Protein AF-A0A852DRD6-F1 (afdb_monomer)

InterPro domains:
  IPR014808 DNA replication factor Dna2, N-terminal [PF08696] (41-113)
  IPR051827 CRISPR-associated exonuclease Cas4 [PTHR36531] (6-113)

Secondary structure (DSSP, 8-state):
-----B-STT-BEEEEEEEEE--TTSPPEEEEE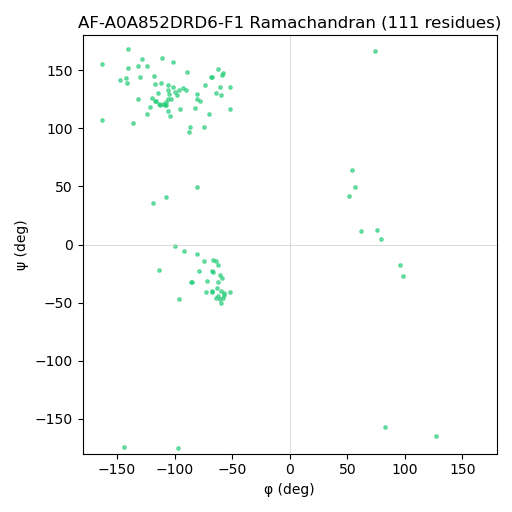EE-STTS-SEEEEEE-TTGGGS---TT-EEEEES-EETTEEEE-SSS-EEEESTT----HHHHHHHTT-HHHHHHHHHT-

Organism: Passerina amoena (NCBI:txid142471)

pLDDT: mean 92.86, std 6.72, range [51.66, 98.19]

Radius of gyration: 15.44 Å; Cα contacts (8 Å, |Δi|>4): 209; chains: 1; bounding box: 46×29×35 Å

Nearest PDB structures (foldseek):
  5ean-assembly1_A  TM=9.504E-01  e=5.747E-11  Mus musculus
  5eaw-assembly2_B  TM=9.354E-01  e=6.487E-11  Mus musculus
  5eax-assembly2_B  TM=9.354E-01  e=9.327E-11  Mus musculus
  7msz-assembly1_l  TM=5.596E-01  e=1.309E-01  Mycobacterium tuberculosis H37Rv
  2fxq-assembly1_A-2  TM=5.867E-01  e=1.663E+00  Thermus aquaticus

Sequence (113 aa):
PDAILRNGLNNRYRVLEVSVIQRNGSDPEKHLAITASPSLEDTELCILRNGWESVPVVPGDIVHLEGECSSGTWVINAQSGYLVLYPDLLLSGTTISSSIRCMRRAVLSERFR

Solvent-accessible surface area (backbone atoms only — not comparable to full-atom values): 6550 Å² total; per-residue (Å²): 132,87,76,78,51,28,70,70,97,77,29,24,27,37,29,68,41,75,46,76,50,67,54,96,96,50,77,56,31,26,40,31,38,28,22,34,45,92,84,62,75,58,71,31,41,38,39,22,23,75,70,50,43,71,58,92,78,53,62,71,40,46,33,26,74,48,71,72,69,57,95,56,34,35,62,30,39,82,88,41,45,45,81,37,77,44,71,87,66,85,75,56,70,66,49,56,62,50,24,78,87,35,55,69,56,27,56,50,53,68,75,70,106

Mean predicted aligned error: 4.32 Å

Structure (mmCIF, N/CA/C/O backbone):
data_AF-A0A852DRD6-F1
#
_entry.id   AF-A0A852DRD6-F1
#
loop_
_atom_site.group_PDB
_atom_site.id
_atom_site.type_symbol
_atom_site.label_atom_id
_atom_site.label_alt_id
_atom_site.label_comp_id
_atom_site.label_asym_id
_atom_site.label_entity_id
_atom_site.label_seq_id
_atom_site.pdbx_PDB_ins_code
_atom_site.Cartn_x
_atom_site.Cartn_y
_atom_site.Cartn_z
_atom_site.occupancy
_atom_site.B_iso_or_equiv
_atom_site.auth_seq_id
_atom_site.auth_comp_id
_atom_site.auth_asym_id
_atom_site.auth_atom_id
_atom_site.pdbx_PDB_model_num
ATOM 1 N N . PRO A 1 1 ? 9.144 -13.405 7.304 1.00 51.66 1 PRO A N 1
ATOM 2 C CA . PRO A 1 1 ? 9.347 -12.769 8.626 1.00 51.66 1 PRO A CA 1
ATOM 3 C C . PRO A 1 1 ? 8.055 -12.071 9.044 1.00 51.66 1 PRO A C 1
ATOM 5 O O . PRO A 1 1 ? 7.543 -11.278 8.261 1.00 51.66 1 PRO A O 1
ATOM 8 N N . ASP A 1 2 ? 7.506 -12.413 10.208 1.00 67.06 2 ASP A N 1
ATOM 9 C CA . ASP A 1 2 ? 6.262 -11.802 10.680 1.00 67.06 2 ASP A CA 1
ATOM 10 C C . ASP A 1 2 ? 6.527 -10.342 11.054 1.00 67.06 2 ASP A C 1
ATOM 12 O O . ASP A 1 2 ? 7.291 -10.045 11.975 1.00 67.06 2 ASP A O 1
ATOM 16 N N . ALA A 1 3 ? 5.951 -9.418 10.283 1.00 71.88 3 ALA A N 1
ATOM 17 C CA . ALA A 1 3 ? 6.031 -7.998 10.584 1.00 71.88 3 ALA A CA 1
ATOM 18 C C . ALA A 1 3 ? 5.306 -7.730 11.910 1.00 71.88 3 ALA A C 1
ATOM 20 O O . ALA A 1 3 ? 4.171 -8.165 12.107 1.00 71.88 3 ALA A O 1
ATOM 21 N N . ILE A 1 4 ? 5.960 -7.010 12.823 1.00 87.44 4 ILE A N 1
ATOM 22 C CA . ILE A 1 4 ? 5.370 -6.669 14.119 1.00 87.44 4 ILE A CA 1
ATOM 23 C C . ILE A 1 4 ? 4.333 -5.568 13.897 1.00 87.44 4 ILE A C 1
ATOM 25 O O . ILE A 1 4 ? 4.700 -4.394 13.770 1.00 87.44 4 ILE A O 1
ATOM 29 N N . LEU A 1 5 ? 3.058 -5.960 13.870 1.00 92.62 5 LEU A N 1
ATOM 30 C CA . LEU A 1 5 ? 1.927 -5.039 13.790 1.00 92.62 5 LEU A CA 1
ATOM 31 C C . LEU A 1 5 ? 1.926 -4.103 15.002 1.00 92.62 5 LEU A C 1
ATOM 33 O O . LEU A 1 5 ? 2.201 -4.525 16.127 1.00 92.62 5 LEU A O 1
ATOM 37 N N . ARG A 1 6 ? 1.699 -2.814 14.752 1.00 91.56 6 ARG A N 1
ATOM 38 C CA . ARG A 1 6 ? 1.692 -1.769 15.784 1.00 91.56 6 ARG A CA 1
ATOM 39 C C . ARG A 1 6 ? 1.007 -0.510 15.272 1.00 91.56 6 ARG A C 1
ATOM 41 O O . ARG A 1 6 ? 1.008 -0.259 14.072 1.00 91.56 6 ARG A O 1
ATOM 48 N N . ASN A 1 7 ? 0.480 0.296 16.182 1.00 90.12 7 ASN A N 1
ATOM 49 C CA . ASN A 1 7 ? -0.064 1.623 15.896 1.00 90.12 7 ASN A CA 1
ATOM 50 C C . ASN A 1 7 ? 0.980 2.730 16.185 1.00 90.12 7 ASN A C 1
ATOM 52 O O . ASN A 1 7 ? 2.144 2.450 16.488 1.00 90.12 7 ASN A O 1
ATOM 56 N N . GLY A 1 8 ? 0.573 3.996 16.060 1.00 89.62 8 GLY A N 1
ATOM 57 C CA . GLY A 1 8 ? 1.412 5.164 16.354 1.00 89.62 8 GLY A CA 1
ATOM 58 C C . GLY A 1 8 ? 2.353 5.570 15.214 1.00 89.62 8 GLY A C 1
ATOM 59 O O . GLY A 1 8 ? 2.107 5.269 14.047 1.00 89.62 8 GLY A O 1
ATOM 60 N N . LEU A 1 9 ? 3.441 6.270 15.556 1.00 90.44 9 LEU A N 1
ATOM 61 C CA . LEU A 1 9 ? 4.343 6.907 14.580 1.00 90.44 9 LEU A CA 1
ATOM 62 C C . LEU A 1 9 ? 5.031 5.910 13.634 1.00 90.44 9 LEU A C 1
ATOM 64 O O . LEU A 1 9 ? 5.262 6.215 12.478 1.00 90.44 9 LEU A O 1
ATOM 68 N N . ASN A 1 10 ? 5.324 4.694 14.100 1.00 93.19 10 ASN A N 1
ATOM 69 C CA . ASN A 1 10 ? 5.918 3.634 13.278 1.00 93.19 10 ASN A CA 1
ATOM 70 C C . ASN A 1 10 ? 4.896 2.536 12.973 1.00 93.19 10 ASN A C 1
ATOM 72 O O . ASN A 1 10 ? 5.215 1.349 13.078 1.00 93.19 10 ASN A O 1
ATOM 76 N N . ASN A 1 11 ? 3.652 2.922 12.674 1.00 95.00 11 ASN A N 1
ATOM 77 C CA . ASN A 1 11 ? 2.576 1.957 12.507 1.00 95.00 11 ASN A CA 1
ATOM 78 C C . ASN A 1 11 ? 2.873 0.927 11.403 1.00 95.00 11 ASN A C 1
ATOM 80 O O . ASN A 1 11 ? 3.564 1.199 10.413 1.00 95.00 11 ASN A O 1
ATOM 84 N N . ARG A 1 12 ? 2.366 -0.282 11.620 1.00 96.19 12 ARG A N 1
ATOM 85 C CA . ARG A 1 12 ? 2.394 -1.415 10.700 1.00 96.19 12 ARG A CA 1
ATOM 86 C C . ARG A 1 12 ? 1.014 -2.039 10.742 1.00 96.19 12 ARG A C 1
ATOM 88 O O . ARG A 1 12 ? 0.663 -2.709 11.713 1.00 96.19 12 ARG A O 1
ATOM 95 N N . TYR A 1 13 ? 0.258 -1.781 9.688 1.00 96.75 13 TYR A N 1
ATOM 96 C CA . TYR A 1 13 ? -1.074 -2.315 9.495 1.00 96.75 13 TYR A CA 1
ATOM 97 C C . TYR A 1 13 ? -1.016 -3.484 8.523 1.00 96.75 13 TYR A C 1
ATOM 99 O O . TYR A 1 13 ? -0.375 -3.400 7.476 1.00 96.75 13 TYR A O 1
ATOM 107 N N . ARG A 1 14 ? -1.710 -4.568 8.855 1.00 96.75 14 ARG A N 1
ATOM 108 C CA . ARG A 1 14 ? -2.003 -5.639 7.909 1.00 96.75 14 ARG A CA 1
ATOM 109 C C . ARG A 1 14 ? -3.322 -5.343 7.214 1.00 96.75 14 ARG A C 1
ATOM 111 O O . ARG A 1 14 ? -4.311 -5.041 7.876 1.00 96.75 14 ARG A O 1
ATOM 118 N N . VAL A 1 15 ? -3.336 -5.480 5.895 1.00 97.62 15 VAL A N 1
ATOM 119 C CA . VAL A 1 15 ? -4.551 -5.395 5.083 1.00 97.62 15 VAL A CA 1
ATOM 120 C C . VAL A 1 15 ? -5.321 -6.705 5.207 1.00 97.62 15 VAL A C 1
ATOM 122 O O . VAL A 1 15 ? -4.776 -7.775 4.943 1.00 97.62 15 VAL A O 1
ATOM 125 N N . LEU A 1 16 ? -6.578 -6.626 5.628 1.00 96.88 16 LEU A N 1
ATOM 126 C CA . LEU A 1 16 ? -7.476 -7.769 5.786 1.00 96.88 16 LEU A CA 1
ATOM 127 C C . LEU A 1 16 ? -8.358 -7.946 4.556 1.00 96.88 16 LEU A C 1
ATOM 129 O O . LEU A 1 16 ? -8.457 -9.044 4.017 1.00 96.88 16 LEU A O 1
ATOM 133 N N . GLU A 1 17 ? -8.950 -6.853 4.082 1.00 97.50 17 GLU A N 1
ATOM 134 C CA . GLU A 1 17 ? -9.857 -6.855 2.939 1.00 97.50 17 GLU A CA 1
ATOM 135 C C . GLU A 1 17 ? -9.622 -5.629 2.063 1.00 97.50 17 GLU A C 1
ATOM 137 O O . GLU A 1 17 ? 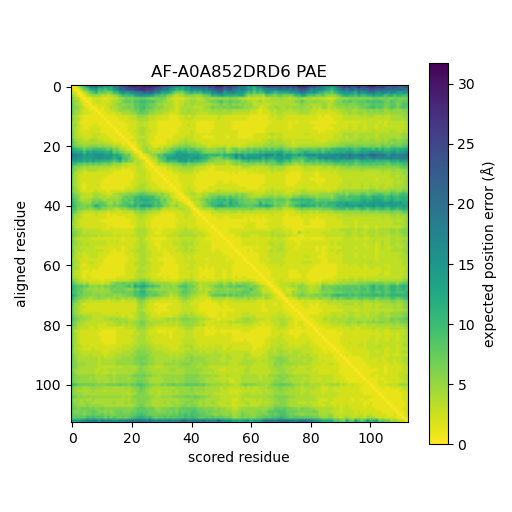-9.191 -4.575 2.535 1.00 97.50 17 GLU A O 1
ATOM 142 N N . VAL A 1 18 ? -9.926 -5.778 0.773 1.00 98.06 18 VAL A N 1
ATOM 143 C CA . VAL A 1 18 ? -9.825 -4.716 -0.228 1.00 98.06 18 VAL A CA 1
ATOM 144 C C . VAL A 1 18 ? -11.119 -4.694 -1.022 1.00 98.06 18 VAL A C 1
ATOM 146 O O . VAL A 1 18 ? -11.505 -5.699 -1.616 1.00 98.06 18 VAL A O 1
ATOM 149 N N . SER A 1 19 ? -11.768 -3.538 -1.073 1.00 97.19 19 SER A N 1
ATOM 150 C CA . SER A 1 19 ? -12.949 -3.315 -1.902 1.00 97.19 19 SER A CA 1
ATOM 151 C C . SER A 1 19 ? -12.788 -2.042 -2.723 1.00 97.19 19 SER A C 1
ATOM 153 O O . SER A 1 19 ? -12.170 -1.073 -2.287 1.00 97.19 19 SER A O 1
ATOM 155 N N . VAL A 1 20 ? -13.307 -2.052 -3.949 1.00 95.19 20 VAL A N 1
ATOM 156 C CA . VAL A 1 20 ? -13.345 -0.866 -4.809 1.00 95.19 20 VAL A CA 1
ATOM 157 C C . VAL A 1 20 ? -14.789 -0.411 -4.890 1.00 95.19 20 VAL A C 1
ATOM 159 O O . VAL A 1 20 ? -15.662 -1.164 -5.321 1.00 95.19 20 VAL A O 1
ATOM 162 N N . ILE A 1 21 ? -15.033 0.816 -4.449 1.00 94.00 21 ILE A N 1
ATOM 163 C CA . ILE A 1 21 ? -16.352 1.428 -4.420 1.00 94.00 21 ILE A CA 1
ATOM 164 C C . ILE A 1 21 ? -16.391 2.487 -5.509 1.00 94.00 21 ILE A C 1
ATOM 166 O O . ILE A 1 21 ? -15.629 3.449 -5.487 1.00 94.00 21 ILE A O 1
ATOM 170 N N . GLN A 1 22 ? -17.315 2.329 -6.449 1.00 90.19 22 GLN A N 1
ATOM 171 C CA . GLN A 1 22 ? -17.611 3.348 -7.443 1.00 90.19 22 GLN A CA 1
ATOM 172 C C . GLN A 1 22 ? -19.097 3.668 -7.366 1.00 90.19 22 GLN A C 1
ATOM 174 O O . GLN A 1 22 ? -19.945 2.820 -7.648 1.00 90.19 22 GLN A O 1
ATOM 179 N N . ARG A 1 23 ? -19.424 4.886 -6.931 1.00 84.25 23 ARG A N 1
ATOM 180 C CA . ARG A 1 23 ? -20.804 5.367 -6.921 1.00 84.25 23 ARG A CA 1
ATOM 181 C C . ARG A 1 23 ? -21.090 6.026 -8.270 1.00 84.25 23 ARG A C 1
ATOM 183 O O . ARG A 1 23 ? -20.192 6.589 -8.888 1.00 84.25 23 ARG A O 1
ATOM 190 N N . ASN A 1 24 ? -22.333 5.950 -8.743 1.00 83.62 24 ASN A N 1
ATOM 191 C CA . ASN A 1 24 ? -22.714 6.532 -10.032 1.00 83.62 24 ASN A CA 1
ATOM 192 C C . ASN A 1 24 ? -22.274 8.003 -10.128 1.00 83.62 24 ASN A C 1
ATOM 194 O O . ASN A 1 24 ? -22.747 8.841 -9.362 1.00 83.62 24 ASN A O 1
ATOM 198 N N . GLY A 1 25 ? -21.377 8.293 -11.074 1.00 82.25 25 GLY A N 1
ATOM 199 C CA . GLY A 1 25 ? -20.865 9.639 -11.336 1.00 82.25 25 GLY A CA 1
ATOM 200 C C . GLY A 1 25 ? -19.768 10.141 -10.389 1.00 82.25 25 GLY A C 1
ATOM 201 O O . GLY A 1 25 ? -19.377 11.295 -10.534 1.00 82.25 25 GLY A O 1
ATOM 202 N N . SER A 1 26 ? -19.271 9.328 -9.446 1.00 86.06 26 SER A N 1
ATOM 203 C CA . SER A 1 26 ? -18.117 9.679 -8.605 1.00 86.06 26 SER A CA 1
ATOM 204 C C . SER A 1 26 ? -16.831 9.012 -9.089 1.00 86.06 26 SER A C 1
ATOM 206 O O . SER A 1 26 ? -16.861 7.947 -9.715 1.00 86.06 26 SER A O 1
ATOM 208 N N . ASP A 1 27 ? -15.696 9.607 -8.722 1.00 89.31 27 ASP A N 1
ATOM 209 C CA . ASP A 1 27 ? -14.402 8.940 -8.832 1.00 89.31 27 ASP A CA 1
ATOM 210 C C . ASP A 1 27 ? -14.404 7.639 -8.003 1.00 89.31 27 ASP A C 1
ATOM 212 O O . ASP A 1 27 ? -15.092 7.563 -6.973 1.00 89.31 27 ASP A O 1
ATOM 216 N N . PRO A 1 28 ? -13.693 6.593 -8.459 1.00 93.94 28 PRO A N 1
ATOM 217 C CA . PRO A 1 28 ? -13.563 5.353 -7.711 1.00 93.94 28 PRO A CA 1
ATOM 218 C C . PRO A 1 28 ? -12.754 5.563 -6.427 1.00 93.94 28 PRO A C 1
ATOM 220 O O . PRO A 1 28 ? -11.771 6.300 -6.393 1.00 93.94 28 PRO A O 1
ATOM 223 N N . GLU A 1 29 ? -13.149 4.853 -5.377 1.00 95.94 29 GLU A N 1
ATOM 224 C CA . GLU A 1 29 ? -12.429 4.784 -4.110 1.00 95.94 29 GLU A CA 1
ATOM 225 C C . GLU A 1 29 ? -11.999 3.342 -3.847 1.00 95.94 29 GLU A C 1
ATOM 227 O O . GLU A 1 29 ? -12.732 2.399 -4.149 1.00 95.94 29 GLU A O 1
ATOM 232 N N . LYS A 1 30 ? -10.835 3.152 -3.228 1.00 97.38 30 LYS A N 1
ATOM 233 C CA . LYS A 1 30 ? -10.402 1.844 -2.725 1.00 97.38 30 LYS A CA 1
ATOM 234 C C . LYS A 1 30 ? -10.426 1.856 -1.204 1.00 97.38 30 LYS A C 1
ATOM 236 O O . LYS A 1 30 ? -9.773 2.680 -0.577 1.00 97.38 30 LYS A O 1
ATOM 241 N N . HIS A 1 31 ? -11.205 0.953 -0.631 1.00 97.69 31 HIS A N 1
ATOM 242 C CA . HIS A 1 31 ? -11.431 0.815 0.801 1.00 97.69 31 HIS A CA 1
ATOM 243 C C . HIS A 1 31 ? -10.671 -0.413 1.297 1.00 97.69 31 HIS A C 1
ATOM 245 O O . HIS A 1 31 ? -10.832 -1.512 0.761 1.00 97.69 31 HIS A O 1
ATOM 251 N N . LEU A 1 32 ? -9.827 -0.210 2.303 1.00 98.19 32 LEU A N 1
ATOM 252 C CA . LEU A 1 32 ? -9.005 -1.230 2.937 1.00 98.19 32 LEU A CA 1
ATOM 253 C C . LEU A 1 32 ? -9.482 -1.418 4.377 1.00 98.19 32 LEU A C 1
ATOM 255 O O . LEU A 1 32 ? -9.434 -0.471 5.162 1.00 98.19 32 LEU A O 1
ATOM 259 N N . ALA A 1 33 ? -9.891 -2.632 4.737 1.00 97.50 33 ALA A N 1
ATOM 260 C CA . ALA A 1 33 ? -9.991 -3.007 6.145 1.00 97.50 33 ALA A CA 1
ATOM 261 C C . ALA A 1 33 ? -8.589 -3.374 6.631 1.00 97.50 33 ALA A C 1
ATOM 263 O O . ALA A 1 33 ? -7.922 -4.216 6.024 1.00 97.50 33 ALA A O 1
ATOM 264 N N . ILE A 1 34 ? -8.125 -2.731 7.695 1.00 97.19 34 ILE A N 1
ATOM 265 C CA . ILE A 1 34 ? -6.753 -2.852 8.187 1.00 97.19 34 ILE A CA 1
ATOM 266 C C . ILE A 1 34 ? -6.726 -3.110 9.688 1.00 97.19 34 ILE A C 1
ATOM 268 O O . ILE A 1 34 ? -7.627 -2.706 10.411 1.00 97.19 34 ILE A O 1
ATOM 272 N N . THR A 1 35 ? -5.674 -3.761 10.177 1.00 95.69 35 THR A N 1
ATOM 273 C CA . THR A 1 35 ? -5.478 -3.964 11.618 1.00 95.69 35 THR A CA 1
ATOM 274 C C . THR A 1 35 ? -4.017 -3.823 12.016 1.00 95.69 35 THR A C 1
ATOM 276 O O . THR A 1 35 ? -3.114 -4.276 11.308 1.00 95.69 35 THR A O 1
ATOM 279 N N . ALA A 1 36 ? -3.787 -3.176 13.156 1.00 94.25 36 ALA A N 1
ATOM 280 C CA . ALA A 1 36 ? -2.494 -3.132 13.835 1.00 94.25 36 ALA A CA 1
ATOM 281 C C . ALA A 1 36 ? -2.417 -4.137 15.000 1.00 94.25 36 ALA A C 1
ATOM 283 O O . ALA A 1 36 ? -1.377 -4.233 15.653 1.00 94.25 36 ALA A O 1
ATOM 284 N N . SER A 1 37 ? -3.500 -4.878 15.270 1.00 91.12 37 SER A N 1
ATOM 285 C CA . SER A 1 37 ? -3.557 -5.864 16.346 1.00 91.12 37 SER A CA 1
ATOM 286 C C . SER A 1 37 ? -3.186 -7.261 15.836 1.00 91.12 37 SER A C 1
ATOM 288 O O . SER A 1 37 ? -3.718 -7.703 14.815 1.00 91.12 37 SER A O 1
ATOM 290 N N . PRO A 1 38 ? -2.343 -8.019 16.561 1.00 84.88 38 PRO A N 1
ATOM 291 C CA . PRO A 1 38 ? -2.101 -9.430 16.271 1.00 84.88 38 PRO A CA 1
ATOM 292 C C . PRO A 1 38 ? -3.354 -10.312 16.3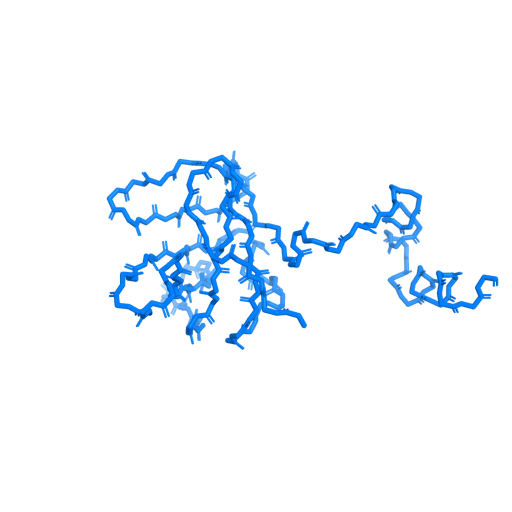68 1.00 84.88 38 PRO A C 1
ATOM 294 O O . PRO A 1 38 ? -3.396 -11.350 15.712 1.00 84.88 38 PRO A O 1
ATOM 297 N N . SER A 1 39 ? -4.359 -9.926 17.170 1.00 83.88 39 SER A N 1
ATOM 298 C CA . SER A 1 39 ? -5.618 -10.681 17.295 1.00 83.88 39 SER A CA 1
ATOM 299 C C . SER A 1 39 ? -6.535 -10.520 16.082 1.00 83.88 39 SER A C 1
ATOM 301 O O . SER A 1 39 ? -7.460 -11.307 15.919 1.00 83.88 39 SER A O 1
ATOM 303 N N . LEU A 1 40 ? -6.262 -9.532 15.217 1.00 80.44 40 LEU A N 1
ATOM 304 C CA . LEU A 1 40 ? -7.085 -9.146 14.066 1.00 80.44 40 LEU A CA 1
ATOM 305 C C . LEU A 1 40 ? -8.501 -8.648 14.426 1.00 80.44 40 LEU A C 1
ATOM 307 O O . LEU A 1 40 ? -9.327 -8.490 13.533 1.00 80.44 40 LEU A O 1
ATOM 311 N N . GLU A 1 41 ? -8.783 -8.389 15.706 1.00 80.75 41 GLU A N 1
ATOM 312 C CA . GLU A 1 41 ? -10.111 -7.962 16.182 1.00 80.75 41 GLU A CA 1
ATOM 313 C C . GLU A 1 41 ? -10.325 -6.445 16.064 1.00 80.75 41 GLU A C 1
ATOM 315 O O . GLU A 1 41 ? -11.434 -5.995 15.785 1.00 80.75 41 GLU A O 1
ATOM 320 N N . ASP A 1 42 ? -9.258 -5.654 16.217 1.00 88.06 42 ASP A N 1
ATOM 321 C CA . ASP A 1 42 ? -9.316 -4.196 16.095 1.00 88.06 42 ASP A CA 1
ATOM 322 C C . ASP A 1 42 ? -9.108 -3.784 14.636 1.00 88.06 42 ASP A C 1
ATOM 324 O O . ASP A 1 42 ? -7.972 -3.706 14.147 1.00 88.06 42 ASP A O 1
ATOM 328 N N . THR A 1 43 ? -10.215 -3.556 13.930 1.00 93.38 43 THR A N 1
ATOM 329 C CA . THR A 1 43 ? -10.212 -3.148 12.523 1.00 93.38 43 THR A CA 1
ATOM 330 C C . THR A 1 43 ? -10.410 -1.645 12.365 1.00 93.38 43 THR A C 1
ATOM 332 O O . THR A 1 43 ? -11.366 -1.075 12.889 1.00 93.38 43 THR A O 1
ATOM 335 N N . GLU A 1 44 ? -9.552 -1.028 11.567 1.00 95.56 44 GLU A N 1
ATOM 336 C CA . GLU A 1 44 ? -9.667 0.348 11.093 1.00 95.56 44 GLU A CA 1
ATOM 337 C C . GLU A 1 44 ? -9.968 0.353 9.585 1.00 95.56 44 GLU A C 1
ATOM 339 O O . GLU A 1 44 ? -9.727 -0.630 8.875 1.00 95.56 44 GLU A O 1
ATOM 344 N N . LEU A 1 45 ? -10.498 1.466 9.081 1.00 97.00 45 LEU A N 1
ATOM 345 C CA . LEU A 1 45 ? -10.790 1.664 7.664 1.00 97.00 45 LEU A CA 1
ATOM 346 C C . LEU A 1 45 ? -9.758 2.611 7.053 1.00 97.00 45 LEU A C 1
ATOM 348 O O . LEU A 1 45 ? -9.506 3.683 7.589 1.00 97.00 45 LEU A O 1
ATOM 352 N N . CYS A 1 46 ? -9.195 2.265 5.900 1.00 97.62 46 CYS A N 1
ATOM 353 C CA . CYS A 1 46 ? -8.388 3.181 5.100 1.00 97.62 46 CYS A CA 1
ATOM 354 C C . CYS A 1 46 ? -9.019 3.377 3.722 1.00 97.62 46 CYS A C 1
ATOM 356 O O . CYS A 1 46 ? -9.303 2.416 3.012 1.00 97.62 46 CYS A O 1
ATOM 358 N N . ILE A 1 47 ? -9.250 4.632 3.349 1.00 96.62 47 ILE A N 1
ATOM 359 C CA . ILE A 1 47 ? -9.902 5.018 2.102 1.00 96.62 47 ILE A CA 1
ATOM 360 C C . ILE A 1 47 ? -8.888 5.732 1.212 1.00 96.62 47 ILE A C 1
ATOM 362 O O . ILE A 1 47 ? -8.364 6.785 1.574 1.00 96.62 47 ILE A O 1
ATOM 366 N N . LEU A 1 48 ? -8.653 5.173 0.030 1.00 97.38 48 LEU A N 1
ATOM 367 C CA . LEU A 1 48 ? -7.767 5.703 -1.000 1.00 97.38 48 LEU A CA 1
ATOM 368 C C . LEU A 1 48 ? -8.591 6.322 -2.132 1.00 97.38 48 LEU A C 1
ATOM 370 O O . LEU A 1 48 ? -9.508 5.678 -2.650 1.00 97.38 48 LEU A O 1
ATOM 374 N N . ARG A 1 49 ? -8.263 7.560 -2.514 1.00 95.38 49 ARG A N 1
ATOM 375 C CA . ARG A 1 49 ? -8.978 8.339 -3.541 1.00 95.38 49 ARG A CA 1
ATOM 376 C C . ARG A 1 49 ? -8.010 9.135 -4.416 1.00 95.38 49 ARG A C 1
ATOM 378 O O . ARG A 1 49 ? -6.858 9.340 -4.041 1.00 95.38 49 ARG A O 1
ATOM 385 N N . ASN A 1 50 ? -8.509 9.685 -5.522 1.00 94.81 50 ASN A N 1
ATOM 386 C CA . ASN A 1 50 ? -7.795 10.648 -6.371 1.00 94.81 50 ASN A CA 1
ATOM 387 C C . ASN A 1 50 ? -6.437 10.134 -6.892 1.00 94.81 50 ASN A C 1
ATOM 389 O O . ASN A 1 50 ? -5.418 10.815 -6.784 1.00 94.81 50 ASN A O 1
ATOM 393 N N . GLY A 1 51 ? -6.424 8.926 -7.448 1.00 93.81 51 GLY A N 1
ATOM 394 C CA . GLY A 1 51 ? -5.250 8.229 -7.968 1.00 93.81 51 GLY A CA 1
ATOM 395 C C . GLY A 1 51 ? -4.675 7.205 -6.989 1.00 93.81 51 GLY A C 1
ATOM 396 O O . GLY A 1 51 ? -4.106 6.204 -7.418 1.00 93.81 51 GLY A O 1
ATOM 397 N N . TRP A 1 52 ? -4.861 7.382 -5.677 1.00 96.75 52 TRP A N 1
ATOM 398 C CA . TRP A 1 52 ? -4.393 6.404 -4.688 1.00 96.75 52 TRP A CA 1
ATOM 399 C C . TRP A 1 52 ? -5.147 5.072 -4.769 1.00 96.75 52 TRP A C 1
ATOM 401 O O . TRP A 1 52 ? -4.615 4.028 -4.391 1.00 96.75 52 TRP A O 1
ATOM 411 N N . GLU A 1 53 ? -6.358 5.058 -5.324 1.00 95.69 5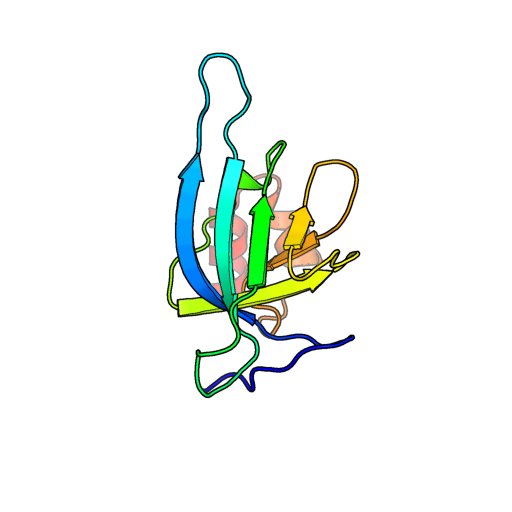3 GLU A N 1
ATOM 412 C CA . GLU A 1 53 ? -7.104 3.831 -5.577 1.00 95.69 53 GLU A CA 1
ATOM 413 C C . GLU A 1 53 ? -6.403 2.890 -6.566 1.00 95.69 53 GLU A C 1
ATOM 415 O O . GLU A 1 53 ? -6.699 1.696 -6.571 1.00 95.69 53 GLU A O 1
ATOM 420 N N . SER A 1 54 ? -5.434 3.359 -7.361 1.00 95.75 54 SER A N 1
ATOM 421 C CA . SER A 1 54 ? -4.672 2.497 -8.273 1.00 95.75 54 SER A CA 1
ATOM 422 C C . SER A 1 54 ? -3.542 1.718 -7.590 1.00 95.75 54 SER A C 1
ATOM 424 O O . SER A 1 54 ? -2.940 0.853 -8.226 1.00 95.75 54 SER A O 1
ATOM 426 N N . VAL A 1 55 ? -3.228 1.992 -6.316 1.00 96.81 55 VAL A N 1
ATOM 427 C CA . VAL A 1 55 ? -2.141 1.305 -5.594 1.00 96.81 55 VAL A CA 1
ATOM 428 C C . VAL A 1 55 ? -2.416 -0.207 -5.535 1.00 96.81 55 VAL A C 1
ATOM 430 O O . VAL A 1 55 ? -3.507 -0.602 -5.116 1.00 96.81 55 VAL A O 1
ATOM 433 N N . PRO A 1 56 ? -1.464 -1.081 -5.916 1.00 96.56 56 PRO A N 1
ATOM 434 C CA . PRO A 1 56 ? -1.686 -2.525 -6.036 1.00 96.56 56 PRO A CA 1
ATOM 435 C C . PRO A 1 56 ? -1.622 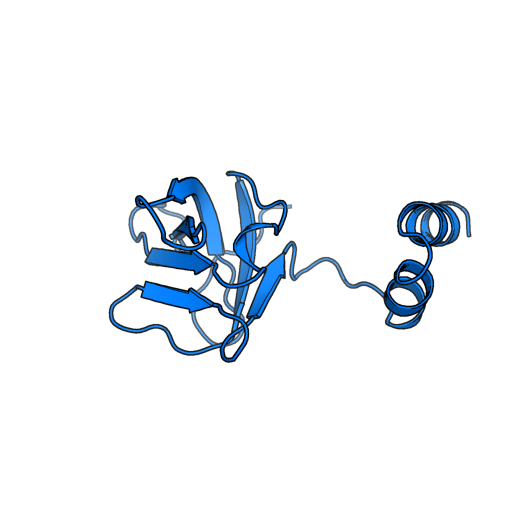-3.261 -4.682 1.00 96.56 56 PRO A C 1
ATOM 437 O O . PRO A 1 56 ? -0.914 -4.251 -4.550 1.00 96.56 56 PRO A O 1
ATOM 440 N N . VAL A 1 57 ? -2.347 -2.766 -3.677 1.00 97.81 57 VAL A N 1
ATOM 441 C CA . VAL A 1 57 ? -2.517 -3.414 -2.366 1.00 97.81 57 VAL A CA 1
ATOM 442 C C . VAL A 1 57 ? -3.451 -4.619 -2.479 1.00 97.81 57 VAL A C 1
ATOM 444 O O . VAL A 1 57 ? -4.512 -4.525 -3.105 1.00 97.81 57 VAL A O 1
ATOM 447 N N . VAL A 1 58 ? -3.090 -5.715 -1.813 1.00 97.69 58 VAL A N 1
ATOM 448 C CA . VAL A 1 58 ? -3.894 -6.936 -1.678 1.00 97.69 58 VAL A CA 1
ATOM 449 C C . VAL A 1 58 ? -4.033 -7.372 -0.210 1.00 97.69 58 VAL A C 1
ATOM 451 O O . VAL A 1 58 ? -3.221 -6.980 0.633 1.00 97.69 58 VAL A O 1
ATOM 454 N N . PRO A 1 59 ? -5.045 -8.196 0.134 1.00 97.69 59 PRO A N 1
ATOM 455 C CA . PRO A 1 59 ? -5.135 -8.809 1.457 1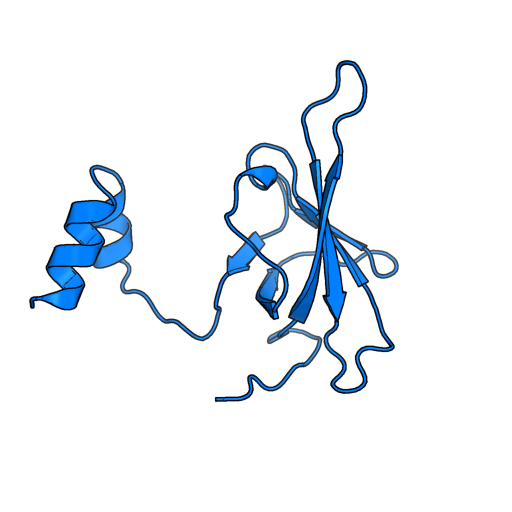.00 97.69 59 PRO A CA 1
ATOM 456 C C . PRO A 1 59 ? -3.844 -9.538 1.852 1.00 97.69 59 PRO A C 1
ATOM 458 O O . PRO A 1 59 ? -3.269 -10.284 1.060 1.00 97.69 59 PRO A O 1
ATOM 461 N N . GLY A 1 60 ? -3.404 -9.337 3.091 1.00 95.69 60 GLY A N 1
ATOM 462 C CA . GLY A 1 60 ? -2.165 -9.877 3.648 1.00 95.69 60 GLY A CA 1
ATOM 463 C C . GLY A 1 60 ? -0.970 -8.923 3.588 1.00 95.69 60 GLY A C 1
ATOM 464 O O . GLY A 1 60 ? -0.022 -9.127 4.354 1.00 95.69 60 GLY A O 1
ATOM 465 N N . ASP A 1 61 ? -1.024 -7.880 2.752 1.00 97.25 61 ASP A N 1
ATOM 466 C CA . ASP A 1 61 ? 0.033 -6.874 2.659 1.00 97.25 61 ASP A CA 1
ATOM 467 C C . ASP A 1 61 ? 0.223 -6.111 3.971 1.00 97.25 61 ASP A C 1
ATOM 469 O O . ASP A 1 61 ? -0.714 -5.906 4.748 1.00 97.25 61 ASP A O 1
ATOM 473 N N . ILE A 1 62 ? 1.458 -5.657 4.189 1.00 97.12 62 ILE A N 1
ATOM 474 C CA . ILE A 1 62 ? 1.813 -4.766 5.290 1.00 97.12 62 ILE A CA 1
ATOM 475 C C . ILE A 1 62 ? 1.970 -3.357 4.739 1.00 97.12 62 ILE A C 1
ATOM 477 O O . ILE A 1 62 ? 2.759 -3.123 3.817 1.00 97.12 62 ILE A O 1
ATOM 481 N N . VAL A 1 63 ? 1.239 -2.423 5.333 1.00 97.75 63 VAL A N 1
ATOM 482 C CA . VAL A 1 63 ? 1.247 -1.010 4.968 1.00 97.75 63 VAL A CA 1
ATOM 483 C C . VAL A 1 63 ? 1.587 -0.146 6.175 1.00 97.75 63 VAL A C 1
ATOM 485 O O . VAL A 1 63 ? 1.362 -0.518 7.329 1.00 97.75 63 VAL A O 1
ATOM 488 N N . HIS A 1 64 ? 2.148 1.018 5.891 1.00 97.44 64 HIS A N 1
ATOM 489 C CA . HIS A 1 64 ? 2.300 2.106 6.842 1.00 97.44 64 HIS A CA 1
ATOM 490 C C . HIS A 1 64 ? 1.497 3.302 6.344 1.00 97.44 64 HIS A C 1
ATOM 492 O O . HIS A 1 64 ? 1.500 3.594 5.144 1.00 97.44 64 HIS A O 1
ATOM 498 N N . LEU A 1 65 ? 0.804 3.959 7.266 1.00 97.38 65 LEU A N 1
ATOM 499 C CA . LEU A 1 65 ? -0.042 5.105 6.984 1.00 97.38 65 LEU A CA 1
ATOM 500 C C . LEU A 1 65 ? 0.535 6.345 7.656 1.00 97.38 65 LEU A C 1
ATOM 502 O O . LEU A 1 65 ? 0.826 6.334 8.852 1.00 97.38 65 LEU A O 1
ATOM 506 N N . GLU A 1 66 ? 0.658 7.407 6.871 1.00 95.75 66 GLU A N 1
ATOM 507 C CA . GLU A 1 66 ? 0.979 8.751 7.337 1.00 95.75 66 GLU A CA 1
ATOM 508 C C . GLU A 1 66 ? -0.233 9.652 7.141 1.00 95.75 66 GLU A C 1
ATOM 510 O O . GLU A 1 66 ? -0.902 9.591 6.105 1.00 95.75 66 GLU A O 1
ATOM 515 N N . GLY A 1 67 ? -0.497 10.513 8.120 1.00 89.00 67 GLY A N 1
ATOM 516 C CA . GLY A 1 67 ? -1.643 11.416 8.126 1.00 89.00 67 GLY A CA 1
ATOM 517 C C . GLY A 1 67 ? -2.478 11.305 9.396 1.00 89.00 67 GLY A C 1
ATOM 518 O O . GLY A 1 67 ? -2.042 10.761 10.409 1.00 89.00 67 GLY A O 1
ATOM 519 N N . GLU A 1 68 ? -3.684 11.859 9.341 1.00 84.06 68 GLU A N 1
ATOM 520 C CA . GLU A 1 68 ? -4.589 11.905 10.485 1.00 84.06 68 GLU A CA 1
ATOM 521 C C . GLU A 1 68 ? -5.621 10.772 10.402 1.00 84.06 68 GLU A C 1
ATOM 523 O O . GLU A 1 68 ? -6.288 10.592 9.380 1.00 84.06 68 GLU A O 1
ATOM 528 N N . CYS A 1 69 ? -5.751 10.009 11.490 1.00 87.00 69 CYS A N 1
ATOM 529 C CA . CYS A 1 69 ? -6.816 9.027 11.664 1.00 87.00 69 CYS A CA 1
ATOM 530 C C . CYS A 1 69 ? -7.955 9.667 12.454 1.00 87.00 69 CYS A C 1
ATOM 532 O O . CYS A 1 69 ? -7.782 10.033 13.619 1.00 87.00 69 CYS A O 1
ATOM 534 N N . SER A 1 70 ? -9.126 9.789 11.832 1.00 89.31 70 SER A N 1
ATOM 535 C CA . SER A 1 70 ? -10.322 10.305 12.491 1.00 89.31 70 SER A CA 1
ATOM 536 C C . SER A 1 70 ? -11.274 9.151 12.772 1.00 89.31 70 SER A C 1
ATOM 538 O O . SER A 1 70 ? -11.756 8.499 11.847 1.00 89.31 70 SER A O 1
ATOM 540 N N . SER A 1 71 ? -11.518 8.865 14.054 1.00 88.69 71 SER A N 1
ATOM 541 C CA . SER A 1 71 ? -12.459 7.822 14.495 1.00 88.69 71 SER A CA 1
ATOM 542 C C . SER A 1 71 ? -12.223 6.446 13.845 1.00 88.69 71 SER A C 1
ATOM 544 O O . SER A 1 71 ? -13.171 5.778 13.442 1.00 88.69 71 SER A O 1
ATOM 546 N N . GLY A 1 72 ? -10.959 6.026 13.717 1.00 88.12 72 GLY A N 1
ATOM 547 C CA . GLY A 1 72 ? -10.599 4.736 13.109 1.00 88.12 72 GLY A CA 1
ATOM 548 C C . GLY A 1 72 ? -10.702 4.710 11.582 1.00 88.12 72 GLY A C 1
ATOM 549 O O . GLY A 1 72 ? -10.683 3.635 10.988 1.00 88.12 72 GLY A O 1
ATOM 550 N N . THR A 1 73 ? -10.842 5.876 10.942 1.00 94.69 73 THR A N 1
ATOM 551 C CA . THR A 1 73 ? -10.828 6.018 9.486 1.00 94.69 73 THR A CA 1
ATOM 552 C C . THR A 1 73 ? -9.654 6.882 9.036 1.00 94.69 73 THR A C 1
ATOM 554 O O . THR A 1 73 ? -9.523 8.046 9.418 1.00 94.69 73 THR A O 1
ATOM 557 N N . TRP A 1 74 ? -8.835 6.313 8.161 1.00 96.38 74 TRP A N 1
ATOM 558 C CA . TRP A 1 74 ? -7.771 6.982 7.430 1.00 96.38 74 TRP A CA 1
ATOM 559 C C . TRP A 1 74 ? -8.285 7.385 6.054 1.00 96.38 74 TRP A C 1
ATOM 561 O O . TRP A 1 74 ? -8.866 6.566 5.341 1.00 96.38 74 TRP A O 1
ATOM 571 N N . VAL A 1 75 ? -8.038 8.626 5.646 1.00 95.88 75 VAL A N 1
ATOM 572 C CA . VAL A 1 75 ? -8.367 9.095 4.295 1.00 95.88 75 VAL A CA 1
ATOM 573 C C . VAL A 1 75 ? -7.097 9.586 3.629 1.00 95.88 75 VAL A C 1
ATOM 575 O O . VAL A 1 75 ? -6.481 10.541 4.093 1.00 95.88 75 VAL A O 1
ATOM 578 N N . ILE A 1 76 ? -6.732 8.938 2.526 1.00 97.06 76 ILE A N 1
ATOM 579 C CA . ILE A 1 76 ? -5.557 9.272 1.728 1.00 97.06 76 ILE A CA 1
ATOM 580 C C . ILE A 1 76 ? -6.037 9.710 0.354 1.00 97.06 76 ILE A C 1
ATOM 582 O O . ILE A 1 76 ? -6.778 9.004 -0.337 1.00 97.06 76 ILE A O 1
ATOM 586 N N . ASN A 1 77 ? -5.642 10.918 -0.019 1.00 95.31 77 ASN A N 1
ATOM 587 C CA . ASN A 1 77 ? -6.071 11.567 -1.245 1.00 95.31 77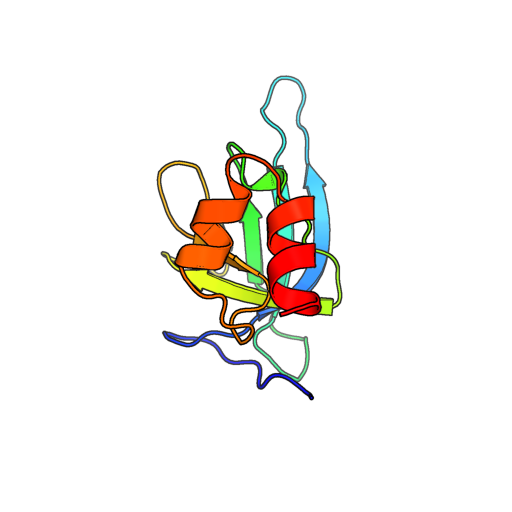 ASN A CA 1
ATOM 588 C C . ASN A 1 77 ? -4.930 12.401 -1.839 1.00 95.31 77 ASN A C 1
ATOM 590 O O . ASN A 1 77 ? -3.794 12.370 -1.370 1.00 95.31 77 ASN A O 1
ATOM 594 N N . ALA A 1 78 ? -5.214 13.145 -2.905 1.00 95.19 78 ALA A N 1
ATOM 595 C CA . ALA A 1 78 ? -4.200 13.936 -3.595 1.00 95.19 78 ALA A CA 1
ATOM 596 C C . ALA A 1 78 ? -3.630 15.102 -2.754 1.00 95.19 78 ALA A C 1
ATOM 598 O O . ALA A 1 78 ? -2.620 15.685 -3.142 1.00 95.19 78 ALA A O 1
ATOM 599 N N . GLN A 1 79 ? -4.261 15.462 -1.631 1.00 94.94 79 GLN A N 1
ATOM 600 C CA . GLN A 1 79 ? -3.896 16.605 -0.789 1.00 94.94 79 GLN A CA 1
ATOM 601 C C . GLN A 1 79 ? -3.384 16.211 0.602 1.00 94.94 79 GLN A C 1
ATOM 603 O O . GLN A 1 79 ? -2.722 17.024 1.243 1.00 94.94 79 GLN A O 1
ATOM 608 N N . SER A 1 80 ? -3.707 15.013 1.093 1.00 94.19 80 SER A N 1
ATOM 609 C CA . SER A 1 80 ? -3.431 14.608 2.469 1.00 94.19 80 SER A CA 1
ATOM 610 C C . SER A 1 80 ? -3.136 13.118 2.596 1.00 94.19 80 SER A C 1
ATOM 612 O O . SER A 1 80 ? -3.798 12.281 1.975 1.00 94.19 80 SER A O 1
ATOM 614 N N . GLY A 1 81 ? -2.179 12.826 3.477 1.00 95.75 81 GLY A N 1
ATOM 615 C CA . GLY A 1 81 ? -1.765 11.487 3.867 1.00 95.75 81 GLY A CA 1
ATOM 616 C C . GLY A 1 81 ? -0.935 10.750 2.817 1.00 95.75 81 GLY A C 1
ATOM 617 O O . GLY A 1 81 ? -0.850 11.147 1.656 1.00 95.75 81 GLY A O 1
ATOM 618 N N . TYR A 1 82 ? -0.318 9.651 3.244 1.00 96.88 82 TYR A N 1
ATOM 619 C CA . TYR A 1 82 ? 0.428 8.747 2.372 1.00 96.88 82 TYR A CA 1
ATOM 620 C C . TYR A 1 82 ? 0.214 7.299 2.797 1.00 96.88 82 TYR A C 1
ATOM 622 O O . TYR A 1 82 ? 0.168 6.990 3.988 1.00 96.88 82 TYR A O 1
ATOM 630 N N . LEU A 1 83 ? 0.141 6.404 1.810 1.00 97.94 83 LEU A N 1
ATOM 631 C CA . LEU A 1 83 ? 0.224 4.966 2.033 1.00 97.94 83 LEU A CA 1
ATOM 632 C C . LEU A 1 83 ? 1.579 4.474 1.539 1.00 97.94 83 LEU A C 1
ATOM 634 O O . LEU A 1 83 ? 1.908 4.612 0.360 1.00 97.94 83 LEU A O 1
ATOM 638 N N . VAL A 1 84 ? 2.342 3.853 2.433 1.00 97.69 84 VAL A N 1
ATOM 639 C CA . VAL A 1 84 ? 3.595 3.177 2.099 1.00 97.69 84 VAL A CA 1
ATOM 640 C C . VAL A 1 84 ? 3.344 1.674 2.090 1.00 97.69 84 VAL A C 1
ATOM 642 O O . VAL A 1 84 ? 3.112 1.061 3.132 1.00 97.69 84 VAL A O 1
ATOM 645 N N . LEU A 1 85 ? 3.388 1.078 0.899 1.00 97.56 85 LEU A N 1
ATOM 646 C CA . LEU A 1 85 ? 3.292 -0.366 0.710 1.00 97.56 85 LEU A CA 1
ATOM 647 C C . LEU A 1 85 ? 4.653 -1.016 0.994 1.00 97.56 85 LEU A C 1
ATOM 649 O O . LEU A 1 85 ? 5.662 -0.581 0.445 1.00 97.56 85 LEU A O 1
ATOM 653 N N . TYR A 1 86 ? 4.670 -2.054 1.833 1.00 96.12 86 TYR A N 1
ATOM 654 C CA . TYR A 1 86 ? 5.885 -2.730 2.306 1.00 96.12 86 TYR A CA 1
ATOM 655 C C . TYR A 1 86 ? 6.901 -1.762 2.936 1.00 96.12 86 TYR A C 1
ATOM 657 O O . TYR A 1 86 ? 8.015 -1.614 2.439 1.00 96.12 86 TYR A O 1
ATOM 665 N N . PRO A 1 87 ? 6.558 -1.116 4.062 1.00 95.88 87 PRO A N 1
ATOM 666 C CA . PRO A 1 87 ? 7.383 -0.065 4.666 1.00 95.88 87 PRO A CA 1
ATOM 667 C C . PRO A 1 87 ? 8.763 -0.528 5.161 1.00 95.88 87 PRO A C 1
ATOM 669 O O . PRO A 1 87 ? 9.628 0.303 5.423 1.00 95.88 87 PRO A O 1
ATOM 672 N N . ASP A 1 88 ? 8.983 -1.837 5.283 1.00 93.81 88 ASP A N 1
ATOM 673 C CA . ASP A 1 88 ? 10.276 -2.415 5.662 1.00 93.81 88 ASP A CA 1
ATOM 674 C C . ASP A 1 88 ? 11.159 -2.747 4.436 1.00 93.81 88 ASP A C 1
ATOM 676 O O . ASP A 1 88 ? 12.324 -3.119 4.587 1.00 93.81 88 ASP A O 1
ATOM 680 N N . LEU A 1 89 ? 10.633 -2.590 3.212 1.00 93.75 89 LEU A N 1
ATOM 681 C CA . LEU A 1 89 ? 11.398 -2.669 1.970 1.00 93.75 89 LEU A CA 1
ATOM 682 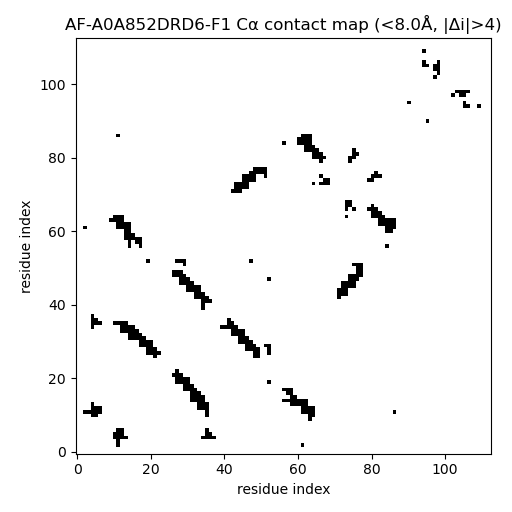C C . LEU A 1 89 ? 11.988 -1.294 1.642 1.00 93.75 89 LEU A C 1
ATOM 684 O O . LEU A 1 89 ? 11.322 -0.416 1.096 1.00 93.75 89 LEU A O 1
ATOM 688 N N . LEU A 1 90 ? 13.274 -1.122 1.938 1.00 94.12 90 LEU A N 1
ATOM 689 C CA . LEU A 1 90 ? 13.986 0.112 1.624 1.00 94.12 90 LEU A CA 1
ATOM 690 C C . LEU A 1 90 ? 14.460 0.105 0.169 1.00 94.12 90 LEU A C 1
ATOM 692 O O . LEU A 1 90 ? 15.288 -0.714 -0.228 1.00 94.12 90 LEU A O 1
ATOM 696 N N . LEU A 1 91 ? 13.955 1.055 -0.615 1.00 92.69 91 LEU A N 1
ATOM 697 C CA . LEU A 1 91 ? 14.401 1.306 -1.982 1.00 92.69 91 LEU A CA 1
ATOM 698 C C . LEU A 1 91 ? 15.255 2.572 -2.026 1.00 92.69 91 LEU A C 1
ATOM 700 O O . LEU A 1 91 ? 14.918 3.592 -1.425 1.00 92.69 91 LEU A O 1
ATOM 704 N N . SER A 1 92 ? 16.362 2.527 -2.767 1.00 93.69 92 SER A N 1
ATOM 705 C CA . SER A 1 92 ? 17.197 3.710 -2.968 1.00 93.69 92 SER A CA 1
ATOM 706 C C . SER A 1 92 ? 16.475 4.752 -3.831 1.00 93.69 92 SER A C 1
ATOM 708 O O . SER A 1 92 ? 15.779 4.420 -4.795 1.00 93.69 92 SER A O 1
ATOM 710 N N . GLY A 1 93 ? 16.682 6.040 -3.537 1.00 94.56 93 GLY A N 1
ATOM 711 C CA . GLY A 1 93 ? 16.075 7.129 -4.315 1.00 94.56 93 GLY A CA 1
ATOM 712 C C . GLY A 1 93 ? 16.469 7.108 -5.800 1.00 94.56 93 GLY A C 1
ATOM 713 O O . GLY A 1 93 ? 15.682 7.491 -6.665 1.00 94.56 93 GLY A O 1
ATOM 714 N N . THR A 1 94 ? 17.656 6.591 -6.123 1.00 93.19 94 THR A N 1
ATOM 715 C CA . THR A 1 94 ? 18.112 6.389 -7.506 1.00 93.19 94 THR A CA 1
ATOM 716 C C . THR A 1 94 ? 17.304 5.311 -8.232 1.00 93.19 94 THR A C 1
ATOM 718 O O . THR A 1 94 ? 16.941 5.516 -9.392 1.00 93.19 94 THR A O 1
ATOM 721 N N . THR A 1 95 ? 16.949 4.211 -7.557 1.00 94.12 95 THR A N 1
ATOM 722 C CA . THR A 1 95 ? 16.060 3.172 -8.109 1.00 94.12 95 THR A CA 1
ATOM 723 C C . THR A 1 95 ? 14.700 3.760 -8.454 1.00 94.12 95 THR A C 1
ATOM 725 O O . THR A 1 95 ? 14.233 3.595 -9.585 1.00 94.12 95 THR A O 1
ATOM 728 N N . ILE A 1 96 ? 14.115 4.539 -7.536 1.00 95.25 96 ILE A N 1
ATOM 729 C CA . ILE A 1 96 ? 12.833 5.223 -7.757 1.00 95.25 96 ILE A CA 1
ATOM 730 C C . ILE A 1 96 ? 12.926 6.185 -8.946 1.00 95.25 96 ILE A C 1
ATOM 732 O O . ILE A 1 96 ? 12.131 6.088 -9.881 1.00 95.25 96 ILE A O 1
ATOM 736 N N . SER A 1 97 ? 13.946 7.046 -8.978 1.00 96.00 97 SER A N 1
ATOM 737 C CA . SER A 1 97 ? 14.176 7.993 -10.079 1.00 96.00 97 SER A CA 1
ATOM 738 C C . SER A 1 97 ? 14.302 7.296 -11.441 1.00 96.00 97 SER A C 1
ATOM 740 O O . SER A 1 97 ? 13.707 7.717 -12.436 1.00 96.00 97 SER A O 1
ATOM 742 N N . SER A 1 98 ? 15.005 6.161 -11.497 1.00 94.06 98 SER A N 1
ATOM 743 C CA . SER A 1 98 ? 15.175 5.399 -12.740 1.00 94.06 98 SER A CA 1
ATOM 744 C C . SER A 1 98 ? 13.873 4.771 -13.266 1.00 94.06 98 SER A C 1
ATOM 746 O O . SER A 1 98 ? 13.767 4.526 -14.480 1.00 94.06 98 SER A O 1
ATOM 748 N N . SER A 1 99 ? 12.894 4.553 -12.374 1.00 95.88 99 SER A N 1
ATOM 749 C CA . SER A 1 99 ? 11.611 3.901 -12.655 1.00 95.88 99 SER A CA 1
ATOM 750 C C . SER A 1 99 ? 10.599 4.818 -13.348 1.00 95.88 99 SER A C 1
ATOM 752 O O . SER A 1 99 ? 9.767 4.314 -14.099 1.00 95.88 99 SER A O 1
ATOM 754 N N . ILE A 1 100 ? 10.747 6.147 -13.214 1.00 96.19 100 ILE A N 1
ATOM 755 C CA . ILE A 1 100 ? 9.865 7.170 -13.812 1.00 96.19 100 ILE A CA 1
ATOM 756 C C . ILE A 1 100 ? 9.685 6.955 -15.323 1.00 96.19 100 ILE A C 1
ATOM 758 O O . ILE A 1 100 ? 8.584 7.091 -15.846 1.00 96.19 100 ILE A O 1
ATOM 762 N N . ARG A 1 101 ? 10.762 6.597 -16.041 1.00 95.19 101 ARG A N 1
ATOM 763 C CA . ARG A 1 101 ? 10.696 6.310 -17.489 1.00 95.19 101 ARG A CA 1
ATOM 764 C C . ARG A 1 101 ? 10.314 4.865 -17.810 1.00 95.19 101 ARG A C 1
ATOM 766 O O . ARG A 1 101 ? 9.759 4.611 -18.872 1.00 95.19 101 ARG A O 1
ATOM 773 N N . CYS A 1 102 ? 10.699 3.911 -16.964 1.00 96.06 102 CYS A N 1
ATOM 774 C CA . CYS A 1 102 ? 10.440 2.488 -17.180 1.00 96.06 102 CYS A CA 1
ATOM 775 C C . CYS A 1 102 ? 10.628 1.699 -15.877 1.00 96.06 102 CYS A C 1
ATOM 777 O O . CYS A 1 102 ? 11.761 1.428 -15.469 1.00 96.06 102 CYS A O 1
ATOM 779 N N . MET A 1 103 ? 9.518 1.261 -15.274 1.00 95.56 103 MET A N 1
ATOM 780 C CA . MET A 1 103 ? 9.528 0.436 -14.059 1.00 95.56 103 MET A CA 1
ATOM 781 C C . MET A 1 103 ? 10.321 -0.862 -14.251 1.00 95.56 103 MET A C 1
ATOM 783 O O . MET A 1 103 ? 11.149 -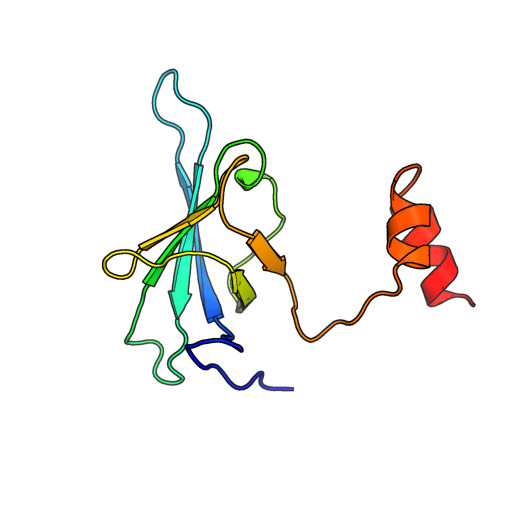1.217 -13.415 1.00 95.56 103 MET A O 1
ATOM 787 N N . ARG A 1 104 ? 10.136 -1.545 -15.393 1.00 97.00 104 ARG A N 1
ATOM 788 C CA . ARG A 1 104 ? 10.831 -2.809 -15.686 1.00 97.00 104 ARG A CA 1
ATOM 789 C C . ARG A 1 104 ? 12.350 -2.638 -15.691 1.00 97.00 104 ARG A C 1
ATOM 791 O O . ARG A 1 104 ? 13.051 -3.505 -15.182 1.00 97.00 104 ARG A O 1
ATOM 798 N N . ARG A 1 105 ? 12.863 -1.530 -16.236 1.00 94.94 105 ARG A N 1
ATOM 799 C CA . ARG A 1 105 ? 14.306 -1.252 -16.252 1.00 94.94 105 ARG A CA 1
ATOM 800 C C . ARG A 1 105 ? 14.850 -1.083 -14.835 1.00 94.94 105 ARG A C 1
ATOM 802 O O . ARG A 1 105 ? 15.860 -1.699 -14.532 1.00 94.94 105 ARG A O 1
ATOM 809 N N . ALA A 1 106 ? 14.172 -0.310 -13.985 1.00 95.62 106 ALA A N 1
ATOM 810 C CA . ALA A 1 106 ? 14.585 -0.110 -12.594 1.00 95.62 106 ALA A CA 1
ATOM 811 C C . ALA A 1 106 ? 14.681 -1.442 -11.830 1.00 95.62 106 ALA A C 1
ATOM 813 O O . ALA A 1 106 ? 15.693 -1.722 -11.196 1.00 95.62 106 ALA A O 1
ATOM 814 N N . VAL A 1 107 ? 13.669 -2.305 -11.977 1.00 94.81 107 VAL A N 1
ATOM 815 C CA . VAL A 1 107 ? 13.652 -3.637 -11.348 1.00 94.81 107 VAL A CA 1
ATOM 816 C C . VAL A 1 107 ? 14.796 -4.522 -11.848 1.00 94.81 107 VAL A C 1
ATOM 818 O O . VAL A 1 107 ? 15.437 -5.202 -11.050 1.00 94.81 107 VAL A O 1
ATOM 821 N N . LEU A 1 108 ? 15.058 -4.541 -13.159 1.00 95.25 108 LEU A N 1
ATOM 822 C CA . LEU A 1 108 ? 16.135 -5.354 -13.731 1.00 95.25 108 LEU A CA 1
ATOM 823 C C . LEU A 1 108 ? 17.521 -4.847 -13.312 1.00 95.25 108 LEU A C 1
ATOM 825 O O . LEU A 1 108 ? 18.377 -5.659 -12.981 1.00 95.25 108 LEU A O 1
ATOM 829 N N . SER A 1 109 ? 17.734 -3.530 -13.288 1.00 92.44 109 SER A N 1
ATOM 830 C CA . SER A 1 109 ? 19.005 -2.937 -12.860 1.00 92.44 109 SER A CA 1
ATOM 831 C C . SER A 1 109 ? 19.334 -3.232 -11.397 1.00 92.44 109 SER A C 1
ATOM 833 O O . SER A 1 109 ? 20.494 -3.474 -11.091 1.00 92.44 109 SER A O 1
ATOM 835 N N . GLU A 1 110 ? 18.336 -3.250 -10.510 1.00 90.44 110 GLU A N 1
ATOM 836 C CA . GLU A 1 110 ? 18.550 -3.590 -9.098 1.00 90.44 110 GLU A CA 1
ATOM 837 C C . GLU A 1 110 ? 18.811 -5.094 -8.904 1.00 90.44 110 GLU A C 1
ATOM 839 O O . GLU A 1 110 ? 19.685 -5.486 -8.137 1.00 90.44 110 GLU A O 1
ATOM 844 N N . ARG A 1 111 ? 18.081 -5.960 -9.624 1.00 90.50 111 ARG A N 1
ATOM 845 C CA . ARG A 1 111 ? 18.197 -7.425 -9.477 1.00 90.50 111 ARG A CA 1
ATOM 846 C C . ARG A 1 111 ? 19.490 -8.014 -10.038 1.00 90.50 111 ARG A C 1
ATOM 848 O O . ARG A 1 111 ? 19.927 -9.048 -9.547 1.00 90.50 111 ARG A O 1
ATOM 855 N N . PHE A 1 112 ? 20.048 -7.410 -11.083 1.00 92.00 112 PHE A N 1
ATOM 856 C CA . PHE A 1 112 ? 21.202 -7.936 -11.823 1.00 92.00 112 PHE A CA 1
ATOM 857 C C . PHE A 1 112 ? 22.405 -6.988 -11.762 1.00 92.00 112 PHE A C 1
ATOM 859 O O . PHE A 1 112 ? 23.107 -6.823 -12.759 1.00 92.00 112 PHE A O 1
ATOM 866 N N . ARG A 1 113 ? 22.588 -6.326 -10.616 1.00 74.81 113 ARG A N 1
ATOM 867 C CA . ARG A 1 113 ? 23.695 -5.397 -10.390 1.00 74.81 113 ARG A CA 1
ATOM 868 C C . ARG A 1 113 ? 25.058 -6.085 -10.421 1.00 74.81 113 ARG A C 1
ATOM 870 O O . ARG A 1 113 ? 25.172 -7.190 -9.849 1.00 74.81 113 ARG A O 1
#

Foldseek 3Di:
DDDQQDDDPFHKKFFADWDWDDDVPDFIKIKTFIDSDPVSPDTAIEIETAPRNPPPDDGGWIKDKDFDQDPRYHYDHPPTIDIDTPPVDDDDPVLVVVCVVPVVVSVCVVVPD